Protein AF-A8NVH5-F1 (afdb_monomer_lite)

Sequence (108 aa):
MSSSDLVIFAEKCHELIKMSSSGIVIFAEEWRELIETTSSDIVISAEKWHELIETTSSDIVIFAEKCHELIKMSSSDIVIFAEKWHEFIETTSSDIVIFAEKINQNVS

Structure (mmCIF, N/CA/C/O backbone):
data_AF-A8NVH5-F1
#
_entry.id   AF-A8NVH5-F1
#
loop_
_atom_site.group_PDB
_atom_site.id
_atom_site.type_symbol
_atom_site.label_atom_id
_atom_site.label_alt_id
_atom_site.label_comp_id
_atom_site.label_asym_id
_atom_site.label_entity_id
_atom_site.label_seq_id
_atom_site.pdbx_PDB_ins_code
_atom_site.Cartn_x
_atom_site.Cartn_y
_atom_site.Cartn_z
_atom_site.occupancy
_atom_site.B_iso_or_equiv
_atom_site.auth_seq_id
_atom_site.auth_comp_id
_atom_site.auth_asym_id
_atom_site.auth_atom_id
_atom_site.pdbx_PDB_model_num
ATOM 1 N N . MET A 1 1 ? 13.982 -2.638 -21.828 1.00 41.84 1 MET A N 1
ATOM 2 C CA . MET A 1 1 ? 13.969 -3.925 -21.099 1.00 41.84 1 MET A CA 1
ATOM 3 C C . MET A 1 1 ? 12.520 -4.367 -21.042 1.00 41.84 1 MET A C 1
ATOM 5 O O . MET A 1 1 ? 11.671 -3.492 -20.966 1.00 41.84 1 MET A O 1
ATOM 9 N N . SER A 1 2 ? 12.227 -5.657 -21.213 1.00 49.97 2 SER A N 1
ATOM 10 C CA . SER A 1 2 ? 10.846 -6.161 -21.192 1.00 49.97 2 SER A CA 1
ATOM 11 C C . SER A 1 2 ? 10.332 -6.114 -19.756 1.00 49.97 2 SER A C 1
ATOM 13 O O . SER A 1 2 ? 10.471 -7.088 -19.021 1.00 49.97 2 SER A O 1
ATOM 15 N N . SER A 1 3 ? 9.841 -4.958 -19.326 1.00 56.34 3 SER A N 1
ATOM 16 C CA . SER A 1 3 ? 9.191 -4.805 -18.032 1.00 56.34 3 SER A CA 1
ATOM 17 C C . SER A 1 3 ? 7.882 -5.586 -18.105 1.00 56.34 3 SER A C 1
ATOM 19 O O . SER A 1 3 ? 7.052 -5.317 -18.968 1.00 56.34 3 SER A O 1
ATOM 21 N N . SER A 1 4 ? 7.787 -6.661 -17.328 1.00 80.19 4 SER A N 1
ATOM 22 C CA . SER A 1 4 ? 6.581 -7.488 -17.271 1.00 80.19 4 SER A CA 1
ATOM 23 C C . SER A 1 4 ? 5.740 -6.983 -16.121 1.00 80.19 4 SER A C 1
ATOM 25 O O . SER A 1 4 ? 6.296 -6.782 -15.045 1.00 80.19 4 SER A O 1
ATOM 27 N N . ASP A 1 5 ? 4.442 -6.816 -16.340 1.00 87.38 5 ASP A N 1
ATOM 28 C CA . ASP A 1 5 ? 3.525 -6.441 -15.271 1.00 87.38 5 ASP A CA 1
ATOM 29 C C . ASP A 1 5 ? 3.420 -7.562 -14.233 1.00 87.38 5 ASP A C 1
ATOM 31 O O . ASP A 1 5 ? 3.505 -8.753 -14.553 1.00 87.38 5 ASP A O 1
ATOM 35 N N . LEU A 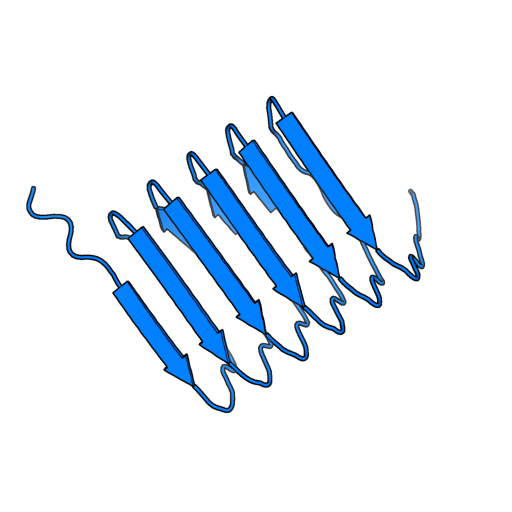1 6 ? 3.226 -7.171 -12.977 1.00 87.75 6 LEU A N 1
ATOM 36 C CA . LEU A 1 6 ? 3.121 -8.079 -11.847 1.00 87.75 6 LEU A CA 1
ATOM 37 C C . LEU A 1 6 ? 1.729 -7.961 -11.238 1.00 87.75 6 LEU A C 1
ATOM 39 O O . LEU A 1 6 ? 1.339 -6.899 -10.757 1.00 87.75 6 LEU A O 1
ATOM 43 N N . VAL A 1 7 ? 0.995 -9.072 -11.255 1.00 89.69 7 VAL A N 1
ATOM 44 C CA . VAL A 1 7 ? -0.345 -9.169 -10.676 1.00 89.69 7 VAL A CA 1
ATOM 45 C C . VAL A 1 7 ? -0.329 -10.193 -9.549 1.00 89.69 7 VAL A C 1
ATOM 47 O O . VAL A 1 7 ? 0.063 -11.343 -9.761 1.00 89.69 7 VAL A O 1
ATOM 50 N N . ILE A 1 8 ? -0.757 -9.782 -8.357 1.00 85.75 8 ILE A N 1
ATOM 51 C CA . ILE A 1 8 ? -0.810 -10.627 -7.161 1.00 85.75 8 ILE A CA 1
ATOM 52 C C . ILE A 1 8 ? -2.251 -10.706 -6.659 1.00 85.75 8 ILE A C 1
ATOM 54 O O . ILE A 1 8 ? -2.890 -9.683 -6.427 1.00 85.75 8 ILE A O 1
ATOM 58 N N . PHE A 1 9 ? -2.721 -11.934 -6.439 1.00 89.44 9 PHE A N 1
ATOM 59 C CA . PHE A 1 9 ? -3.956 -12.229 -5.718 1.00 89.44 9 PHE A CA 1
ATOM 60 C C . PHE A 1 9 ? -3.612 -13.070 -4.494 1.00 89.44 9 PHE A C 1
ATOM 62 O O . PHE A 1 9 ? -3.008 -14.137 -4.629 1.00 89.44 9 PHE A O 1
ATOM 69 N N . ALA A 1 10 ? -3.993 -12.607 -3.311 1.00 84.12 10 ALA A N 1
ATOM 70 C CA . ALA A 1 10 ? -3.771 -13.338 -2.071 1.00 84.12 10 ALA A CA 1
ATOM 71 C C . ALA A 1 10 ? -4.944 -13.126 -1.118 1.00 84.12 10 ALA A C 1
ATOM 73 O O . ALA A 1 10 ? -5.414 -12.013 -0.974 1.00 84.12 10 ALA A O 1
ATOM 74 N N . GLU A 1 11 ? -5.390 -14.155 -0.404 1.00 87.44 11 GLU A N 1
ATOM 75 C CA . GLU A 1 11 ? -6.329 -13.942 0.710 1.00 87.44 11 GLU A CA 1
ATOM 76 C C . GLU A 1 11 ? -5.646 -13.100 1.800 1.00 87.44 11 GLU A C 1
ATOM 78 O O . GLU A 1 11 ? -6.163 -12.084 2.261 1.00 87.44 11 GLU A O 1
ATOM 83 N N . LYS A 1 12 ? -4.409 -13.480 2.147 1.00 83.38 12 LYS A N 1
ATOM 84 C CA . LYS A 1 12 ? -3.583 -12.785 3.134 1.00 83.38 12 LYS A CA 1
ATOM 85 C C . LYS A 1 12 ? -2.165 -12.615 2.632 1.00 83.38 12 LYS A C 1
ATOM 87 O O . LYS A 1 12 ? -1.518 -13.594 2.261 1.00 83.38 12 LYS A O 1
ATOM 92 N N . CYS A 1 13 ? -1.664 -11.393 2.717 1.00 78.25 13 CYS A N 1
ATOM 93 C CA . CYS A 1 13 ? -0.256 -11.094 2.536 1.00 78.25 13 CYS A CA 1
ATOM 94 C C . CYS A 1 13 ? 0.323 -10.614 3.864 1.00 78.25 13 CYS A C 1
ATOM 96 O O . CYS A 1 13 ? -0.127 -9.618 4.436 1.00 78.25 13 CYS A O 1
ATOM 98 N N . HIS A 1 14 ? 1.294 -11.361 4.383 1.00 73.69 14 HIS A N 1
ATOM 99 C CA . HIS A 1 14 ? 1.966 -10.980 5.619 1.00 73.69 14 HIS A CA 1
ATOM 100 C C . HIS A 1 14 ? 3.059 -9.952 5.358 1.00 73.69 14 HIS A C 1
ATOM 102 O O . HIS A 1 14 ? 3.059 -8.909 5.996 1.00 73.69 14 HIS A O 1
ATOM 108 N N . GLU A 1 15 ? 3.949 -10.241 4.418 1.00 73.50 15 GLU A N 1
ATOM 109 C CA . GLU A 1 15 ? 5.115 -9.411 4.160 1.00 73.50 15 GLU A CA 1
ATOM 110 C C . GLU A 1 15 ? 5.483 -9.521 2.689 1.00 73.50 15 GLU A C 1
ATOM 112 O O . GLU A 1 15 ? 5.540 -10.622 2.124 1.00 73.50 15 GLU A O 1
ATOM 117 N N . LEU A 1 16 ? 5.749 -8.374 2.074 1.00 67.44 16 LEU A N 1
ATOM 118 C CA . LEU A 1 16 ? 6.271 -8.326 0.725 1.00 67.44 16 LEU A CA 1
ATOM 119 C C . LEU A 1 16 ? 7.395 -7.287 0.654 1.00 67.44 16 LEU A C 1
ATOM 121 O O . LEU A 1 16 ? 7.189 -6.087 0.815 1.00 67.44 16 LEU A O 1
ATOM 125 N N . ILE A 1 17 ? 8.620 -7.792 0.493 1.00 58.81 17 ILE A N 1
ATOM 126 C CA . ILE A 1 17 ? 9.834 -7.056 0.875 1.00 58.81 17 ILE A CA 1
ATOM 127 C C . ILE A 1 17 ? 10.355 -6.157 -0.253 1.00 58.81 17 ILE A C 1
ATOM 129 O O . ILE A 1 17 ? 10.969 -5.129 0.015 1.00 58.81 17 ILE A O 1
ATOM 133 N N . LYS A 1 18 ? 10.139 -6.523 -1.524 1.00 76.88 18 LYS A N 1
ATOM 134 C CA . LYS A 1 18 ? 10.628 -5.727 -2.658 1.00 76.88 18 LYS A CA 1
ATOM 135 C C . LYS A 1 18 ? 9.951 -6.109 -3.969 1.00 76.88 18 LYS A C 1
ATOM 137 O O . LYS A 1 18 ? 9.999 -7.275 -4.362 1.00 76.88 18 LYS A O 1
ATOM 142 N N . MET A 1 19 ? 9.402 -5.135 -4.689 1.00 80.25 19 MET A N 1
ATOM 143 C CA . MET A 1 19 ? 8.877 -5.335 -6.044 1.00 80.25 19 MET A CA 1
ATOM 144 C C . MET A 1 19 ? 9.420 -4.288 -7.011 1.00 80.25 19 MET A C 1
ATOM 146 O O . MET A 1 19 ? 9.472 -3.099 -6.702 1.00 80.25 19 MET A O 1
ATOM 150 N N . SER A 1 20 ? 9.785 -4.739 -8.212 1.00 85.25 20 SER A N 1
ATOM 151 C CA . SER A 1 20 ? 10.114 -3.857 -9.327 1.00 85.25 20 SER A CA 1
ATOM 152 C C . SER A 1 20 ? 9.531 -4.402 -10.625 1.00 85.25 20 SER A C 1
ATOM 154 O O . SER A 1 20 ? 9.778 -5.553 -10.987 1.00 85.25 20 SER A O 1
ATOM 156 N N . SER A 1 21 ? 8.724 -3.579 -11.288 1.00 85.38 21 SER A N 1
ATOM 157 C CA . SER A 1 21 ? 7.942 -3.921 -12.480 1.00 85.38 21 SER A CA 1
ATOM 158 C C . SER A 1 21 ? 7.645 -2.654 -13.299 1.00 85.38 21 SER A C 1
ATOM 160 O O . SER A 1 21 ? 7.950 -1.550 -12.855 1.00 85.38 21 SER A O 1
ATOM 162 N N . SER A 1 22 ? 7.078 -2.795 -14.502 1.00 86.88 22 SER A N 1
ATOM 163 C CA . SER A 1 22 ? 6.418 -1.680 -15.208 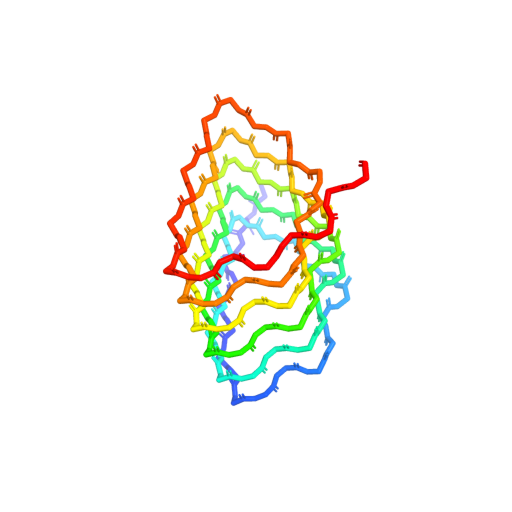1.00 86.88 22 SER A CA 1
ATOM 164 C C . SER A 1 22 ? 5.114 -1.277 -14.537 1.00 86.88 22 SER A C 1
ATOM 166 O O . SER A 1 22 ? 4.866 -0.091 -14.358 1.00 86.88 22 SER A O 1
ATOM 168 N N . GLY A 1 23 ? 4.300 -2.272 -14.195 1.00 89.75 23 GLY A N 1
ATOM 169 C CA . GLY A 1 23 ? 2.999 -2.112 -13.566 1.00 89.75 23 GLY A CA 1
ATOM 170 C C . GLY A 1 23 ? 2.829 -3.121 -12.440 1.00 89.75 23 GLY A C 1
ATOM 171 O O . GLY A 1 23 ? 3.245 -4.281 -12.557 1.00 89.75 23 GLY A O 1
ATOM 172 N N . ILE A 1 24 ? 2.241 -2.687 -11.331 1.00 89.19 24 ILE A N 1
ATOM 173 C CA . ILE A 1 24 ? 1.979 -3.539 -10.171 1.00 89.19 24 ILE A CA 1
ATOM 174 C C . ILE A 1 24 ? 0.507 -3.440 -9.815 1.00 89.19 24 ILE A C 1
ATOM 176 O O . ILE A 1 24 ? -0.007 -2.354 -9.564 1.00 89.19 24 ILE A O 1
ATOM 180 N N . VAL A 1 25 ? -0.155 -4.594 -9.770 1.00 90.00 25 VAL A N 1
ATOM 181 C CA . VAL A 1 25 ? -1.544 -4.705 -9.335 1.00 90.00 25 VAL A CA 1
ATOM 182 C C . VAL A 1 25 ? -1.639 -5.748 -8.232 1.00 90.00 25 VAL A C 1
ATOM 184 O O . VAL A 1 25 ? -1.252 -6.904 -8.413 1.00 90.00 25 VAL A O 1
ATOM 187 N N . ILE A 1 26 ? -2.160 -5.342 -7.081 1.00 86.69 26 ILE A N 1
ATOM 188 C CA . ILE A 1 26 ? -2.251 -6.184 -5.892 1.00 86.69 26 ILE A CA 1
ATOM 189 C C . ILE A 1 26 ? -3.691 -6.192 -5.394 1.00 86.69 26 ILE A C 1
ATOM 191 O O . ILE A 1 26 ? -4.255 -5.142 -5.092 1.00 86.69 26 ILE A O 1
ATOM 195 N N . PHE A 1 27 ? -4.252 -7.392 -5.257 1.00 89.44 27 PHE A N 1
ATOM 196 C CA . PHE A 1 27 ? -5.555 -7.624 -4.644 1.00 89.44 27 PHE A CA 1
ATOM 197 C C . PHE A 1 27 ? -5.433 -8.593 -3.478 1.00 89.44 27 PHE A C 1
ATOM 199 O O . PHE A 1 27 ? -4.872 -9.687 -3.625 1.00 89.44 27 PHE A O 1
ATOM 206 N N . ALA A 1 28 ? -6.002 -8.217 -2.338 1.00 86.44 28 ALA A N 1
ATOM 207 C CA . ALA A 1 28 ? -6.097 -9.111 -1.197 1.00 86.44 28 ALA A CA 1
ATOM 208 C C . ALA A 1 28 ? -7.192 -8.743 -0.203 1.00 86.44 28 ALA A C 1
ATOM 210 O O . ALA A 1 28 ? -7.732 -7.650 -0.249 1.00 86.44 28 ALA A O 1
ATOM 211 N N . GLU A 1 29 ? -7.510 -9.639 0.726 1.00 87.75 29 GLU A N 1
ATOM 212 C CA . GLU A 1 29 ? -8.427 -9.303 1.822 1.00 87.75 29 GLU A CA 1
ATOM 213 C C . GLU A 1 29 ? -7.656 -8.613 2.955 1.00 87.75 29 GLU A C 1
ATOM 215 O O . GLU A 1 29 ? -8.013 -7.521 3.398 1.00 87.75 29 GLU A O 1
ATOM 220 N N . GLU A 1 30 ? -6.539 -9.205 3.391 1.00 84.81 30 GLU A N 1
ATOM 221 C CA . GLU A 1 30 ? -5.714 -8.658 4.473 1.00 84.81 30 GLU A CA 1
ATOM 222 C C . GLU A 1 30 ? -4.252 -8.476 4.050 1.00 84.81 30 GLU A C 1
ATOM 224 O O . GLU A 1 30 ? -3.582 -9.426 3.635 1.00 84.81 30 GLU A O 1
ATOM 229 N N . TRP A 1 31 ? -3.738 -7.258 4.231 1.00 80.75 31 TRP A N 1
ATOM 230 C CA . TRP A 1 31 ? -2.323 -6.918 4.091 1.00 80.75 31 TRP A CA 1
ATOM 231 C C . TRP A 1 31 ? -1.746 -6.390 5.389 1.00 80.75 31 TRP A C 1
ATOM 233 O O . TRP A 1 31 ? -2.305 -5.488 6.024 1.00 80.75 31 TRP A O 1
ATOM 243 N N . ARG A 1 32 ? -0.596 -6.946 5.767 1.00 78.44 32 ARG A N 1
ATOM 244 C CA . ARG A 1 32 ? 0.155 -6.465 6.921 1.00 78.44 32 ARG A CA 1
ATOM 245 C C . ARG A 1 32 ? 1.258 -5.501 6.531 1.00 78.44 32 ARG A C 1
ATOM 247 O O . ARG A 1 32 ? 1.173 -4.369 6.978 1.00 78.44 32 ARG A O 1
ATOM 254 N N . GLU A 1 33 ? 2.197 -5.910 5.685 1.00 75.75 33 GLU A N 1
ATOM 255 C CA . GLU A 1 33 ? 3.400 -5.112 5.431 1.00 75.75 33 GLU A CA 1
ATOM 256 C C . GLU A 1 33 ? 3.828 -5.145 3.953 1.00 75.75 33 GLU A C 1
ATOM 258 O O . GLU A 1 33 ? 3.987 -6.218 3.358 1.00 75.75 33 GLU A O 1
ATOM 263 N N . LEU A 1 34 ? 4.030 -3.960 3.365 1.00 67.31 34 LEU A N 1
ATOM 264 C CA . LEU A 1 34 ? 4.694 -3.768 2.071 1.00 67.31 34 LEU A CA 1
ATOM 265 C C . LEU A 1 34 ? 5.898 -2.840 2.264 1.00 67.31 34 LEU A C 1
ATOM 267 O O . LEU A 1 34 ? 5.723 -1.684 2.647 1.00 67.31 34 LEU A O 1
ATOM 271 N N . ILE A 1 35 ? 7.105 -3.340 1.994 1.00 61.53 35 ILE A N 1
ATOM 272 C CA . ILE A 1 35 ? 8.338 -2.657 2.414 1.00 61.53 35 ILE A CA 1
ATOM 273 C C . ILE A 1 35 ? 8.866 -1.694 1.342 1.00 61.53 35 ILE A C 1
ATOM 275 O O . ILE A 1 35 ? 9.157 -0.543 1.647 1.00 61.53 35 ILE A O 1
ATOM 279 N N . GLU A 1 36 ? 8.974 -2.128 0.082 1.00 79.88 36 GLU A N 1
ATOM 280 C CA . GLU A 1 36 ? 9.547 -1.291 -0.983 1.00 79.88 36 GLU A CA 1
ATOM 281 C C . GLU A 1 36 ? 8.984 -1.661 -2.361 1.00 79.88 36 GLU A C 1
ATOM 283 O O . GLU A 1 36 ? 9.143 -2.789 -2.843 1.00 79.88 36 GLU A O 1
ATOM 288 N N . THR A 1 37 ? 8.342 -0.699 -3.025 1.00 83.69 37 THR A N 1
ATOM 289 C CA . THR A 1 37 ? 7.756 -0.906 -4.357 1.00 83.69 37 THR A CA 1
ATOM 290 C C . THR A 1 37 ? 8.152 0.195 -5.330 1.00 83.69 37 THR A C 1
ATOM 292 O O . THR A 1 37 ? 7.934 1.374 -5.056 1.00 83.69 37 THR A O 1
ATOM 295 N N . THR A 1 38 ? 8.669 -0.203 -6.497 1.00 86.75 38 THR A N 1
ATOM 296 C CA . THR A 1 38 ? 9.027 0.717 -7.587 1.00 86.75 38 THR A CA 1
ATOM 297 C C . THR A 1 38 ? 8.396 0.272 -8.900 1.00 86.75 38 THR A C 1
ATOM 299 O O . THR A 1 38 ? 8.686 -0.818 -9.400 1.00 86.75 38 THR A O 1
ATOM 302 N N . SER A 1 39 ? 7.554 1.124 -9.481 1.00 87.56 39 SER A N 1
ATOM 303 C CA . SER A 1 39 ? 6.825 0.837 -10.724 1.00 87.56 39 SER A CA 1
ATOM 304 C C . SER A 1 39 ? 6.470 2.125 -11.460 1.00 87.56 39 SER A C 1
ATOM 306 O O . SER A 1 39 ? 6.490 3.186 -10.846 1.00 87.56 39 SER A O 1
ATOM 308 N N . SER A 1 40 ? 6.118 2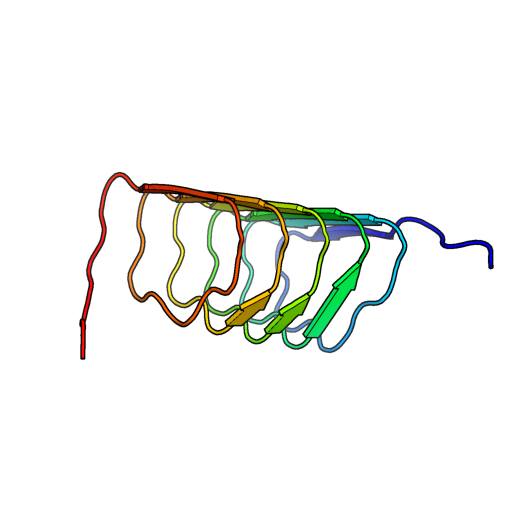.068 -12.745 1.00 88.31 40 SER A N 1
ATOM 309 C CA . SER A 1 40 ? 5.506 3.235 -13.401 1.00 88.31 40 SER A CA 1
ATOM 310 C C . SER A 1 40 ? 4.105 3.475 -12.853 1.00 88.31 40 SER A C 1
ATOM 312 O O . SER A 1 40 ? 3.818 4.600 -12.461 1.00 88.31 40 SER A O 1
ATOM 314 N N . ASP A 1 41 ? 3.328 2.398 -12.709 1.00 90.12 41 ASP A N 1
ATOM 315 C CA . ASP A 1 41 ? 1.964 2.440 -12.178 1.00 90.12 41 ASP A CA 1
ATOM 316 C C . ASP A 1 41 ? 1.776 1.419 -11.050 1.00 90.12 41 ASP A C 1
ATOM 318 O O . ASP A 1 41 ? 2.260 0.278 -11.139 1.00 90.12 41 ASP A O 1
ATOM 322 N N . ILE A 1 42 ? 1.057 1.810 -9.996 1.00 89.50 42 ILE A N 1
ATOM 323 C CA . ILE A 1 42 ? 0.746 0.955 -8.843 1.00 89.50 42 ILE A CA 1
ATOM 324 C C . ILE A 1 42 ? -0.737 1.047 -8.496 1.00 89.50 42 ILE A C 1
ATOM 326 O O . ILE A 1 42 ? -1.260 2.125 -8.216 1.00 89.50 42 ILE A O 1
ATOM 330 N N . VAL A 1 43 ? -1.398 -0.110 -8.440 1.00 90.31 43 VAL A N 1
ATOM 331 C CA . VAL A 1 43 ? -2.781 -0.251 -7.975 1.00 90.31 43 VAL A CA 1
ATOM 332 C C . VAL A 1 43 ? -2.843 -1.281 -6.854 1.00 90.31 43 VAL A C 1
ATOM 334 O O . VAL A 1 43 ? -2.485 -2.444 -7.046 1.00 90.31 43 VAL A O 1
ATOM 337 N N . ILE A 1 44 ? -3.324 -0.866 -5.684 1.00 86.81 44 ILE A N 1
ATOM 338 C CA . ILE A 1 44 ? -3.451 -1.728 -4.504 1.00 86.81 44 ILE A CA 1
ATOM 339 C C . ILE A 1 44 ? -4.895 -1.694 -4.011 1.00 86.81 44 ILE A C 1
ATOM 341 O O . ILE A 1 44 ? -5.475 -0.626 -3.816 1.00 86.81 44 ILE A O 1
ATOM 345 N N . SER A 1 45 ? -5.471 -2.871 -3.787 1.00 88.88 45 SER A N 1
ATOM 346 C CA . SER A 1 45 ? -6.786 -3.028 -3.175 1.00 88.88 45 SER A CA 1
ATOM 347 C C . SER A 1 45 ? -6.732 -4.069 -2.061 1.00 88.88 45 SER A C 1
ATOM 349 O O . SER A 1 45 ? -6.344 -5.218 -2.295 1.00 88.88 45 SER A O 1
ATOM 351 N N . ALA A 1 46 ? -7.114 -3.654 -0.852 1.00 86.00 46 ALA A N 1
ATOM 352 C CA . ALA A 1 46 ? -7.188 -4.525 0.314 1.00 86.00 46 ALA A CA 1
ATOM 353 C C . ALA A 1 46 ? -8.377 -4.181 1.214 1.00 86.00 46 ALA A C 1
ATOM 355 O O . ALA A 1 46 ? -8.597 -3.009 1.475 1.00 86.00 46 ALA A O 1
ATOM 356 N N . GLU A 1 47 ? -9.115 -5.143 1.775 1.00 87.62 47 GLU A N 1
ATOM 357 C CA . GLU A 1 47 ? -10.134 -4.784 2.785 1.00 87.62 47 GLU A CA 1
ATOM 358 C C . GLU A 1 47 ? -9.464 -4.150 4.012 1.00 87.62 47 GLU A C 1
ATOM 360 O O . GLU A 1 47 ? -9.879 -3.101 4.511 1.00 87.62 47 GLU A O 1
ATOM 365 N N . LYS A 1 48 ? -8.371 -4.760 4.484 1.00 84.81 48 LYS A N 1
ATOM 366 C CA . LYS A 1 48 ? -7.588 -4.252 5.613 1.00 84.81 48 LYS A CA 1
ATOM 367 C C . LYS A 1 48 ? -6.124 -4.137 5.260 1.00 84.81 48 LYS A C 1
ATOM 369 O O . LYS A 1 48 ? -5.495 -5.120 4.873 1.00 84.81 48 LYS A O 1
ATOM 374 N N . TRP A 1 49 ? -5.568 -2.975 5.559 1.00 80.31 49 TRP A N 1
ATOM 375 C CA . TRP A 1 49 ? -4.156 -2.689 5.430 1.00 80.31 49 TRP A CA 1
ATOM 376 C C . TRP A 1 49 ? -3.583 -2.164 6.744 1.00 80.31 49 TRP A C 1
ATOM 378 O O . TRP A 1 49 ? -4.172 -1.277 7.368 1.00 80.31 49 TRP A O 1
ATOM 388 N N . HIS A 1 50 ? -2.470 -2.749 7.194 1.00 77.12 50 HIS A N 1
ATOM 389 C CA . HIS A 1 50 ? -1.770 -2.278 8.388 1.00 77.12 50 HIS A CA 1
ATOM 390 C C . HIS A 1 50 ? -0.662 -1.288 8.056 1.00 77.12 50 HIS A C 1
ATOM 392 O O . HIS A 1 50 ? -0.741 -0.180 8.568 1.00 77.12 50 HIS A O 1
ATOM 398 N N . GLU A 1 51 ? 0.297 -1.654 7.206 1.00 75.44 51 GLU A N 1
ATOM 399 C CA . GLU A 1 51 ? 1.504 -0.854 6.992 1.00 75.44 51 GLU A CA 1
ATOM 400 C C . GLU A 1 51 ? 1.962 -0.852 5.521 1.00 75.44 51 GLU A C 1
ATOM 402 O O . GLU A 1 51 ? 2.059 -1.901 4.865 1.00 75.44 51 GLU A O 1
ATOM 407 N N . LEU A 1 52 ? 2.274 0.346 5.015 1.00 66.50 52 LEU A N 1
ATOM 408 C CA . LEU A 1 52 ? 3.035 0.579 3.784 1.00 66.50 52 LEU A CA 1
ATOM 409 C C . LEU A 1 52 ? 4.268 1.419 4.105 1.00 66.50 52 LEU A C 1
ATOM 411 O O . LEU A 1 52 ? 4.108 2.553 4.545 1.00 66.50 52 LEU A O 1
ATOM 415 N N . ILE A 1 53 ? 5.467 0.914 3.815 1.00 61.09 53 ILE A N 1
ATOM 416 C CA . ILE A 1 53 ? 6.724 1.555 4.219 1.00 61.09 53 ILE A CA 1
ATOM 417 C C . ILE A 1 53 ? 7.242 2.529 3.153 1.00 61.09 53 ILE A C 1
ATOM 419 O O . ILE A 1 53 ? 7.476 3.696 3.464 1.00 61.09 53 ILE A O 1
ATOM 423 N N . GLU A 1 54 ? 7.394 2.094 1.897 1.00 79.50 54 GLU A N 1
ATOM 424 C CA . GLU A 1 54 ? 7.952 2.949 0.841 1.00 79.50 54 GLU A CA 1
ATOM 425 C C . GLU A 1 54 ? 7.446 2.582 -0.561 1.00 79.50 54 GLU A C 1
ATOM 427 O O . GLU A 1 54 ? 7.540 1.439 -1.016 1.00 79.50 54 GLU A O 1
ATOM 432 N N . THR A 1 55 ? 6.905 3.568 -1.278 1.00 83.81 55 THR A N 1
ATOM 433 C CA . THR A 1 55 ? 6.449 3.401 -2.664 1.00 83.81 55 THR A CA 1
ATOM 434 C C . THR A 1 55 ? 6.900 4.550 -3.550 1.00 83.81 55 THR A C 1
ATOM 436 O O . THR A 1 55 ? 6.674 5.716 -3.229 1.00 83.81 55 THR A O 1
ATOM 439 N N . THR A 1 56 ? 7.500 4.214 -4.693 1.00 87.81 56 THR A N 1
ATOM 440 C CA . THR A 1 56 ? 7.874 5.173 -5.737 1.00 87.81 56 THR A CA 1
ATOM 441 C C . THR A 1 56 ? 7.188 4.818 -7.049 1.00 87.81 56 THR A C 1
ATOM 443 O O . THR A 1 56 ? 7.392 3.725 -7.587 1.00 87.81 56 THR A O 1
ATOM 446 N N . SER A 1 57 ? 6.399 5.752 -7.582 1.00 87.62 57 SER A N 1
ATOM 447 C CA . SER A 1 57 ? 5.711 5.564 -8.856 1.00 87.62 57 SER A CA 1
ATOM 448 C C . SER A 1 57 ? 5.544 6.840 -9.669 1.00 87.62 57 SER A C 1
ATOM 450 O O . SER A 1 57 ? 5.939 7.915 -9.229 1.00 87.62 57 SER A O 1
ATOM 452 N N . SER A 1 58 ? 5.025 6.728 -10.891 1.00 88.62 58 SER A N 1
ATOM 453 C CA . SER A 1 58 ? 4.438 7.885 -11.571 1.00 88.62 58 SER A CA 1
ATOM 454 C C . SER A 1 58 ? 3.007 8.090 -11.091 1.00 88.62 58 SER A C 1
ATOM 456 O O . SER A 1 58 ? 2.690 9.219 -10.719 1.00 88.62 58 SER A O 1
ATOM 458 N N . ASP A 1 59 ? 2.240 6.997 -10.987 1.00 90.06 59 ASP A N 1
ATOM 459 C CA . ASP A 1 59 ? 0.846 6.999 -10.543 1.00 90.06 59 ASP A CA 1
ATOM 460 C C . ASP A 1 59 ? 0.593 5.937 -9.457 1.00 90.06 59 ASP A C 1
ATOM 462 O O . ASP A 1 59 ? 0.932 4.759 -9.612 1.00 90.06 59 ASP A O 1
ATOM 466 N N . ILE A 1 60 ? -0.043 6.344 -8.352 1.00 88.88 60 ILE A N 1
ATOM 467 C CA . ILE A 1 60 ? -0.414 5.453 -7.240 1.00 88.88 60 ILE A CA 1
ATOM 468 C C . ILE A 1 60 ? -1.919 5.530 -6.991 1.00 88.88 60 ILE A C 1
ATOM 470 O O . ILE A 1 60 ? -2.459 6.604 -6.723 1.00 88.88 60 ILE A O 1
ATOM 474 N N . VAL A 1 61 ? -2.584 4.372 -6.992 1.00 90.50 61 VAL A N 1
ATOM 475 C CA . VAL A 1 61 ? -3.999 4.240 -6.628 1.00 90.50 61 VAL A CA 1
ATOM 476 C C . VAL A 1 61 ? -4.181 3.184 -5.542 1.00 90.50 61 VAL A C 1
ATOM 478 O O . VAL A 1 61 ? -3.802 2.024 -5.709 1.00 90.50 61 VAL A O 1
ATOM 481 N N . ILE A 1 62 ? -4.802 3.577 -4.430 1.00 86.31 62 ILE A N 1
ATOM 482 C CA . ILE A 1 62 ? -5.017 2.720 -3.261 1.00 86.31 62 ILE A CA 1
ATOM 483 C C . ILE A 1 62 ? -6.500 2.702 -2.884 1.00 86.31 62 ILE A C 1
ATOM 485 O O . ILE A 1 62 ? -7.120 3.752 -2.699 1.00 86.31 62 ILE A O 1
ATOM 489 N N . PHE A 1 63 ? -7.041 1.499 -2.688 1.00 88.69 63 PHE A N 1
ATOM 490 C CA . PHE A 1 63 ? -8.376 1.266 -2.140 1.00 88.69 63 PHE A CA 1
ATOM 491 C C . PHE A 1 63 ? -8.301 0.389 -0.893 1.00 88.69 63 PHE A C 1
ATOM 493 O O . PHE A 1 63 ? -7.787 -0.731 -0.958 1.00 88.69 63 PHE A O 1
ATOM 500 N N . ALA A 1 64 ? -8.872 0.860 0.215 1.00 84.94 64 ALA A N 1
ATOM 501 C CA . ALA A 1 64 ? -9.060 0.036 1.399 1.00 84.94 64 ALA A CA 1
ATOM 502 C C . ALA A 1 64 ? -10.361 0.313 2.157 1.00 84.94 64 ALA A C 1
ATOM 504 O O . ALA A 1 64 ? -10.894 1.414 2.111 1.00 84.94 64 ALA A O 1
ATOM 505 N N . GLU A 1 65 ? -10.877 -0.653 2.918 1.00 87.19 65 GLU A N 1
ATOM 506 C CA . GLU A 1 65 ? -11.887 -0.313 3.935 1.00 87.19 65 GLU A CA 1
ATOM 507 C C . GLU A 1 65 ? -11.196 0.277 5.166 1.00 87.19 65 GLU A C 1
ATOM 509 O O . GLU A 1 65 ? -11.648 1.255 5.761 1.00 87.19 65 GLU A O 1
ATOM 514 N N . LYS A 1 66 ? -10.065 -0.309 5.570 1.00 84.75 66 LYS A N 1
ATOM 515 C CA . LYS A 1 66 ? -9.303 0.130 6.743 1.00 84.75 66 LYS A CA 1
ATOM 516 C C . LYS A 1 66 ? -7.828 0.235 6.416 1.00 84.75 66 LYS A C 1
ATOM 518 O O . LYS A 1 66 ? -7.212 -0.771 6.086 1.00 84.75 66 LYS A O 1
ATOM 523 N N . CYS A 1 67 ? -7.269 1.420 6.616 1.00 79.88 67 CYS A N 1
ATOM 524 C CA . CYS A 1 67 ? -5.838 1.674 6.563 1.00 79.88 67 CYS A CA 1
ATOM 525 C C . CYS A 1 67 ? -5.347 2.128 7.940 1.00 79.88 67 CYS A C 1
ATOM 527 O O . CYS A 1 67 ? -5.888 3.078 8.515 1.00 79.88 67 CYS A O 1
ATOM 529 N N . HIS A 1 68 ? -4.355 1.432 8.492 1.00 76.81 68 HIS A N 1
ATOM 530 C CA . HIS A 1 68 ? -3.767 1.809 9.775 1.00 76.81 68 HIS A CA 1
ATOM 531 C C . HIS A 1 68 ? -2.663 2.843 9.581 1.00 76.81 68 HIS A C 1
ATOM 533 O O . HIS A 1 68 ? -2.825 3.964 10.054 1.00 76.81 68 HIS A O 1
ATOM 539 N N . GLU A 1 69 ? -1.620 2.491 8.834 1.00 73.62 69 GLU A N 1
ATOM 540 C CA . GLU A 1 69 ? -0.404 3.282 8.687 1.00 73.62 69 GLU A CA 1
ATOM 541 C C . GLU A 1 69 ? 0.088 3.280 7.232 1.00 73.62 69 GLU A C 1
ATOM 543 O O . GLU A 1 69 ? 0.104 2.259 6.541 1.00 73.62 69 GLU A O 1
ATOM 548 N N . LEU A 1 70 ? 0.480 4.462 6.765 1.00 65.50 70 LEU A N 1
ATOM 549 C CA . LEU A 1 70 ? 1.038 4.722 5.440 1.00 65.50 70 LEU A CA 1
ATOM 550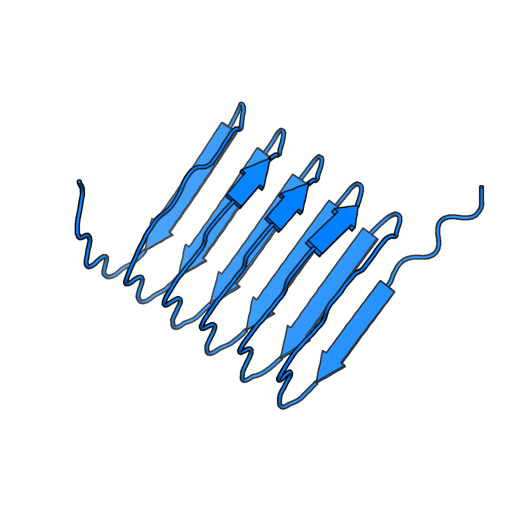 C C . LEU A 1 70 ? 2.244 5.628 5.652 1.00 65.50 70 LEU A C 1
ATOM 552 O O . LEU A 1 70 ? 2.033 6.739 6.124 1.00 65.50 70 LEU A O 1
ATOM 556 N N . ILE A 1 71 ? 3.455 5.149 5.342 1.00 60.25 71 ILE A N 1
ATOM 557 C CA . ILE A 1 71 ? 4.731 5.744 5.769 1.00 60.25 71 ILE A CA 1
ATOM 558 C C . ILE A 1 71 ? 5.323 6.677 4.707 1.00 60.25 71 ILE A C 1
ATOM 560 O O . ILE A 1 71 ? 5.544 7.847 4.999 1.00 60.25 71 ILE A O 1
ATOM 564 N N . LYS A 1 72 ? 5.594 6.222 3.475 1.00 77.50 72 LYS A N 1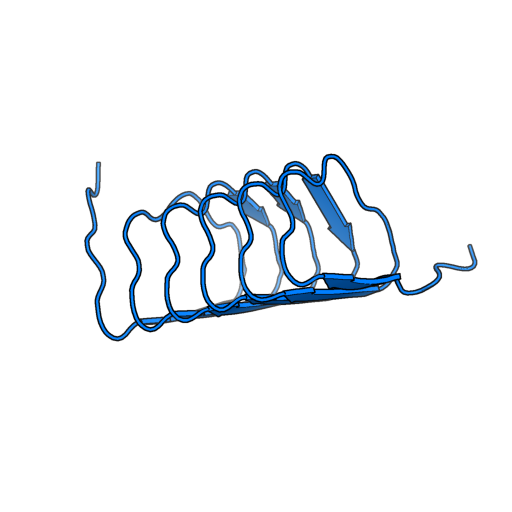
ATOM 565 C CA . LYS A 1 72 ? 6.177 7.093 2.432 1.00 77.50 72 LYS A CA 1
ATOM 566 C C . LYS A 1 72 ? 5.696 6.765 1.031 1.00 77.50 72 LYS A C 1
ATOM 568 O O . LYS A 1 72 ? 5.860 5.645 0.548 1.00 77.50 72 LYS A O 1
ATOM 573 N N . MET A 1 73 ? 5.187 7.783 0.338 1.00 81.25 73 MET A N 1
ATOM 574 C CA . MET A 1 73 ? 4.872 7.696 -1.089 1.00 81.25 73 MET A CA 1
ATOM 575 C C . MET A 1 73 ? 5.476 8.865 -1.860 1.00 81.25 73 MET A C 1
ATOM 577 O O . MET A 1 73 ? 5.318 10.029 -1.487 1.00 81.25 73 MET A O 1
ATOM 581 N N . SER A 1 74 ? 6.130 8.535 -2.968 1.00 87.00 74 SER A N 1
ATOM 582 C CA . SER A 1 74 ? 6.650 9.481 -3.946 1.00 87.00 74 SER A CA 1
ATOM 583 C C . SER A 1 74 ? 6.013 9.179 -5.294 1.00 87.00 74 SER A C 1
ATOM 585 O O . SER A 1 74 ? 6.197 8.088 -5.837 1.00 87.00 74 SER A O 1
ATOM 587 N N . SER A 1 75 ? 5.224 10.120 -5.805 1.00 86.81 75 SER A N 1
ATOM 588 C CA . SER A 1 75 ? 4.493 9.950 -7.061 1.00 86.81 75 SER A CA 1
ATOM 589 C C . SER A 1 75 ? 4.295 11.272 -7.783 1.00 86.81 75 SER A C 1
ATOM 591 O O . SER A 1 75 ? 4.417 12.326 -7.168 1.00 86.81 75 SER A O 1
ATOM 593 N N . SER A 1 76 ? 3.954 11.246 -9.071 1.00 88.38 76 SER A N 1
ATOM 594 C CA . SER A 1 76 ? 3.379 12.446 -9.695 1.00 88.38 76 SER A CA 1
ATOM 595 C C . SER A 1 76 ? 1.949 12.610 -9.197 1.00 88.38 76 SER A C 1
ATOM 597 O O . SER A 1 76 ? 1.664 13.635 -8.570 1.00 88.38 76 SER A O 1
ATOM 599 N N . ASP A 1 77 ? 1.155 11.538 -9.299 1.00 88.94 77 ASP A N 1
ATOM 600 C CA . ASP A 1 77 ? -0.252 11.510 -8.899 1.00 88.94 77 ASP A CA 1
ATOM 601 C C . ASP A 1 77 ? -0.511 10.435 -7.830 1.00 88.94 77 ASP A C 1
ATOM 603 O O . ASP A 1 77 ? -0.016 9.303 -7.914 1.00 88.94 77 ASP A O 1
ATOM 607 N N . ILE A 1 78 ? -1.282 10.788 -6.797 1.00 87.06 78 ILE A N 1
ATOM 608 C CA . ILE A 1 78 ? -1.688 9.881 -5.713 1.00 87.06 78 ILE A CA 1
ATOM 609 C C . ILE A 1 78 ? -3.198 9.969 -5.501 1.00 87.06 78 ILE A C 1
ATOM 611 O O . ILE A 1 78 ? -3.737 11.038 -5.207 1.00 87.06 78 ILE A O 1
ATOM 615 N N . VAL A 1 79 ? -3.875 8.821 -5.557 1.00 88.88 79 VAL A N 1
ATOM 616 C CA . VAL A 1 79 ? -5.304 8.700 -5.255 1.00 88.88 79 VAL A CA 1
ATOM 617 C C . VAL A 1 79 ? -5.538 7.623 -4.202 1.00 88.88 79 VAL A C 1
ATOM 619 O O . VAL A 1 79 ? -5.165 6.466 -4.389 1.00 88.88 79 VAL A O 1
ATOM 622 N N . ILE A 1 80 ? -6.190 7.991 -3.097 1.00 85.19 80 ILE A N 1
ATOM 623 C CA . ILE A 1 80 ? -6.436 7.076 -1.977 1.00 85.19 80 ILE A CA 1
ATOM 624 C C . ILE A 1 80 ? -7.896 7.137 -1.549 1.00 85.19 80 ILE A C 1
ATOM 626 O O . ILE A 1 80 ? -8.426 8.206 -1.241 1.00 85.19 80 ILE A O 1
ATOM 630 N N . PHE A 1 81 ? -8.520 5.965 -1.474 1.00 87.25 81 PHE A N 1
ATOM 631 C CA . PHE A 1 81 ? -9.856 5.767 -0.930 1.00 87.25 81 PHE A CA 1
ATOM 632 C C . PHE A 1 81 ? -9.781 4.817 0.263 1.00 87.25 81 PHE A C 1
ATOM 634 O O . PHE A 1 81 ? -9.388 3.661 0.108 1.00 87.25 81 PHE A O 1
ATOM 641 N N . ALA A 1 82 ? -10.173 5.296 1.444 1.00 83.75 82 ALA A N 1
ATOM 642 C CA . ALA A 1 82 ? -10.225 4.494 2.662 1.00 83.75 82 ALA A CA 1
ATOM 643 C C . ALA A 1 82 ? -11.502 4.777 3.462 1.00 83.75 82 ALA A C 1
ATOM 645 O O . ALA A 1 82 ? -11.745 5.929 3.787 1.00 83.75 82 ALA A O 1
ATOM 646 N N . GLU A 1 83 ? -12.310 3.795 3.876 1.00 86.19 83 GLU A N 1
ATOM 647 C CA . GLU A 1 83 ? -13.427 4.132 4.790 1.00 86.19 83 GLU A CA 1
ATOM 648 C C . GLU A 1 83 ? -12.892 4.640 6.139 1.00 86.19 83 GLU A C 1
ATOM 650 O O . GLU A 1 83 ? -13.370 5.631 6.696 1.00 86.19 83 GLU A O 1
ATOM 655 N N . LYS A 1 84 ? -11.857 3.982 6.671 1.00 82.81 84 LYS A N 1
ATOM 656 C CA . LYS A 1 84 ? -11.220 4.349 7.940 1.00 82.81 84 LYS A CA 1
ATOM 657 C C . LYS A 1 84 ? -9.716 4.445 7.788 1.00 82.81 84 LYS A C 1
ATOM 659 O O . LYS A 1 84 ? -9.074 3.497 7.347 1.00 82.81 84 LYS A O 1
ATOM 664 N N . TRP A 1 85 ? -9.171 5.552 8.270 1.00 78.44 85 TRP A N 1
ATOM 665 C CA . TRP A 1 85 ? -7.746 5.840 8.290 1.00 78.44 85 TRP A CA 1
ATOM 666 C C . TRP A 1 85 ? -7.299 6.189 9.718 1.00 78.44 85 TRP A C 1
ATOM 668 O O . TRP A 1 85 ? -7.976 6.973 10.390 1.00 78.44 85 TRP A O 1
ATOM 678 N N . HIS A 1 86 ? -6.199 5.593 10.199 1.00 74.19 86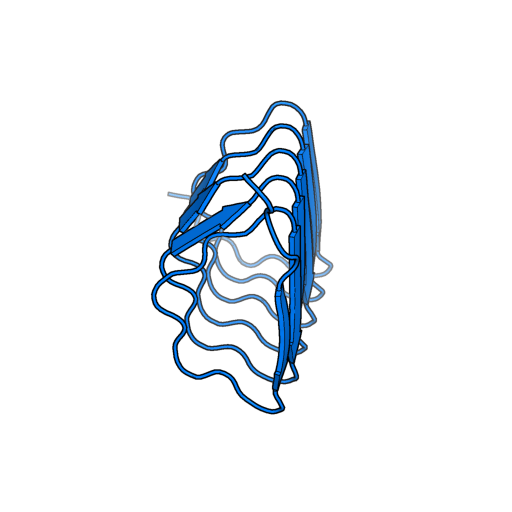 HIS A N 1
ATOM 679 C CA . HIS A 1 86 ? -5.633 5.867 11.530 1.00 74.19 86 HIS A CA 1
ATOM 680 C C . HIS A 1 86 ? -4.391 6.770 11.603 1.00 74.19 86 HIS A C 1
ATOM 682 O O . HIS A 1 86 ? -4.283 7.530 12.562 1.00 74.19 86 HIS A O 1
ATOM 688 N N . GLU A 1 87 ? -3.452 6.688 10.662 1.00 70.75 87 GLU A N 1
ATOM 689 C CA . GLU A 1 87 ? -2.228 7.493 10.705 1.00 70.75 87 GLU A CA 1
ATOM 690 C C . GLU A 1 87 ? -1.683 7.804 9.309 1.00 70.75 87 GLU A C 1
ATOM 692 O O . GLU A 1 87 ? -1.637 6.936 8.437 1.00 70.75 87 GLU A O 1
ATOM 697 N N . PHE A 1 88 ? -1.298 9.064 9.094 1.00 63.28 88 PHE A N 1
ATOM 698 C CA . PHE A 1 88 ? -0.791 9.572 7.820 1.00 63.28 88 PHE A CA 1
ATOM 699 C C . PHE A 1 88 ? 0.676 9.965 7.946 1.00 63.28 88 PHE A C 1
ATOM 701 O O . PHE A 1 88 ? 1.029 10.680 8.884 1.00 63.28 88 PHE A O 1
ATOM 708 N N . ILE A 1 89 ? 1.498 9.589 6.967 1.00 61.84 89 ILE A N 1
ATOM 709 C CA . ILE A 1 89 ? 2.898 9.996 6.887 1.00 61.84 89 ILE A CA 1
ATOM 710 C C . ILE A 1 89 ? 3.224 10.429 5.446 1.00 61.84 89 ILE A C 1
ATOM 712 O O . ILE A 1 89 ? 2.670 9.944 4.460 1.00 61.84 89 ILE A O 1
ATOM 716 N N . GLU A 1 90 ? 4.077 11.449 5.394 1.00 71.31 90 GLU A N 1
ATOM 717 C CA . GLU A 1 90 ? 4.894 11.959 4.292 1.00 71.31 90 GLU A CA 1
ATOM 718 C C . GLU A 1 90 ? 4.570 11.455 2.871 1.00 71.31 90 GLU A C 1
ATOM 720 O O . GLU A 1 90 ? 4.990 10.389 2.415 1.00 71.31 90 GLU A O 1
ATOM 725 N N . THR A 1 91 ? 3.887 12.314 2.116 1.00 74.38 91 THR A N 1
ATOM 726 C CA . THR A 1 91 ? 3.679 12.142 0.676 1.00 74.38 91 THR A CA 1
ATOM 727 C C . THR A 1 91 ? 4.366 13.272 -0.069 1.00 74.38 91 THR A C 1
ATOM 729 O O . THR A 1 91 ? 4.273 14.437 0.316 1.00 74.38 91 THR A O 1
ATOM 732 N N . THR A 1 92 ? 5.075 12.927 -1.139 1.00 81.94 92 THR A N 1
ATOM 733 C CA . THR A 1 92 ? 5.611 13.901 -2.090 1.00 81.94 92 THR A CA 1
ATOM 734 C C . THR A 1 92 ? 4.959 13.635 -3.430 1.00 81.94 92 THR A C 1
ATOM 736 O O . THR A 1 92 ? 5.217 12.610 -4.057 1.00 81.94 92 THR A O 1
ATOM 739 N N . SER A 1 93 ? 4.078 14.539 -3.845 1.00 83.69 93 SER A N 1
ATOM 740 C CA . SER A 1 93 ? 3.403 14.444 -5.132 1.00 83.69 93 SER A CA 1
ATOM 741 C C . SER A 1 93 ? 2.945 15.809 -5.621 1.00 83.69 93 SER A C 1
ATOM 743 O O . SER A 1 93 ? 2.822 16.753 -4.836 1.00 83.69 93 SER A O 1
ATOM 745 N N . SER A 1 94 ? 2.786 15.918 -6.941 1.00 83.44 94 SER A N 1
ATOM 746 C CA . SER A 1 94 ? 2.260 17.127 -7.575 1.00 83.44 94 SER A CA 1
ATOM 747 C C . SER A 1 94 ? 0.747 17.223 -7.387 1.00 83.44 94 SER A C 1
ATOM 749 O O . SER A 1 94 ? 0.265 18.315 -7.098 1.00 83.44 94 SER A O 1
ATOM 751 N N . ASP A 1 95 ? 0.037 16.091 -7.465 1.00 87.12 95 ASP A N 1
ATOM 752 C CA . ASP A 1 95 ? -1.414 16.003 -7.303 1.00 87.12 95 ASP A CA 1
ATOM 753 C C . ASP A 1 95 ? -1.830 14.860 -6.359 1.00 87.12 95 ASP A C 1
ATOM 755 O O . ASP A 1 95 ? -1.608 13.676 -6.617 1.00 87.12 95 ASP A O 1
ATOM 759 N N . ILE A 1 96 ? -2.492 15.221 -5.252 1.00 85.25 96 ILE A N 1
ATOM 760 C CA . ILE A 1 96 ? -2.937 14.278 -4.216 1.00 85.25 96 ILE A CA 1
ATOM 761 C C . ILE A 1 96 ? -4.442 14.404 -3.995 1.00 85.25 96 ILE A C 1
ATOM 763 O O . ILE A 1 96 ? -4.954 15.479 -3.671 1.00 85.25 96 ILE A O 1
ATOM 767 N N . VAL A 1 97 ? -5.146 13.275 -4.086 1.00 87.25 97 VAL A N 1
ATOM 768 C CA . VAL A 1 97 ? -6.572 13.159 -3.772 1.00 87.25 97 VAL A CA 1
ATOM 769 C C . VAL A 1 97 ? -6.783 12.065 -2.731 1.00 87.25 97 VAL A C 1
ATOM 771 O O . VAL A 1 97 ? -6.504 10.892 -2.973 1.00 87.25 97 VAL A O 1
ATOM 774 N N . ILE A 1 98 ? -7.315 12.443 -1.567 1.00 83.31 98 ILE A N 1
ATOM 775 C CA . ILE A 1 98 ? -7.600 11.518 -0.466 1.00 83.31 98 ILE A CA 1
ATOM 776 C C . ILE A 1 98 ? -9.075 11.614 -0.090 1.00 83.31 98 ILE A C 1
ATOM 778 O O . ILE A 1 98 ? -9.567 12.681 0.278 1.00 83.31 98 ILE A O 1
ATOM 782 N N . PHE A 1 99 ? -9.759 10.474 -0.125 1.00 84.56 99 PHE A N 1
ATOM 783 C CA . PHE A 1 99 ? -11.106 10.313 0.397 1.00 84.56 99 PHE A CA 1
ATOM 784 C C . PHE A 1 99 ? -11.084 9.346 1.570 1.00 84.56 99 PHE A C 1
ATOM 786 O O . PHE A 1 99 ? -10.772 8.166 1.400 1.00 84.56 99 PHE A O 1
ATOM 793 N N . ALA A 1 100 ? -11.464 9.843 2.748 1.00 81.31 100 ALA A N 1
ATOM 794 C CA . ALA A 1 100 ? -11.742 8.979 3.877 1.00 81.31 100 ALA A CA 1
ATOM 795 C C . ALA A 1 100 ? -12.983 9.391 4.662 1.00 81.31 100 ALA A C 1
ATOM 797 O O . ALA A 1 100 ? -13.176 10.570 4.955 1.00 81.31 100 ALA A O 1
ATOM 798 N N . GLU A 1 101 ? -13.826 8.410 4.999 1.00 83.44 101 GLU A N 1
ATOM 799 C CA . GLU A 1 101 ? -15.049 8.655 5.776 1.00 83.44 101 GLU A CA 1
ATOM 800 C C . GLU A 1 101 ? -14.700 8.989 7.231 1.00 83.44 101 GLU A C 1
ATOM 802 O O . GLU A 1 101 ? -15.303 9.871 7.846 1.00 83.44 101 GLU A O 1
ATOM 807 N N . LYS A 1 102 ? -13.683 8.317 7.779 1.00 79.31 102 LYS A N 1
ATOM 808 C CA . LYS A 1 102 ? -13.168 8.594 9.115 1.00 79.31 102 LYS A CA 1
ATOM 809 C C . LYS A 1 102 ? -11.652 8.629 9.132 1.00 79.31 102 LYS A C 1
ATOM 811 O O . LYS A 1 102 ? -10.997 7.635 8.839 1.00 79.31 102 LYS A O 1
ATOM 816 N N . ILE A 1 103 ? -11.122 9.753 9.594 1.00 71.69 103 ILE A N 1
ATOM 817 C CA . ILE A 1 103 ? -9.699 9.943 9.831 1.00 71.69 103 ILE A CA 1
ATOM 818 C C . ILE A 1 103 ? -9.502 10.153 11.330 1.00 71.69 103 ILE A C 1
ATOM 820 O O . ILE A 1 103 ? -10.007 11.120 11.900 1.00 71.69 103 ILE A O 1
ATOM 824 N N . ASN A 1 104 ? -8.775 9.244 11.971 1.00 68.06 104 ASN A N 1
ATOM 825 C CA . ASN A 1 104 ? -8.098 9.554 13.219 1.00 68.06 104 ASN A CA 1
ATOM 826 C C . ASN A 1 104 ? -6.707 10.052 12.814 1.00 68.06 104 ASN A C 1
ATOM 828 O O . ASN A 1 104 ? -6.064 9.426 11.989 1.00 68.06 104 ASN A O 1
ATOM 832 N N . GLN A 1 105 ? -6.278 11.208 13.305 1.00 58.22 105 GLN A N 1
ATOM 833 C CA . GLN A 1 105 ? -4.951 11.753 13.030 1.00 58.22 105 GLN A CA 1
ATOM 834 C C . GLN A 1 105 ? -4.314 12.097 14.372 1.00 58.22 105 GLN A C 1
ATOM 836 O O . GLN A 1 105 ? -4.872 12.898 15.124 1.00 58.22 105 GLN A O 1
ATOM 841 N N . ASN A 1 106 ? -3.142 11.535 14.655 1.00 47.03 106 ASN A N 1
ATOM 842 C CA . ASN A 1 106 ? -2.185 12.175 15.548 1.00 47.03 106 ASN A CA 1
ATOM 843 C C . ASN A 1 106 ? -1.273 13.024 14.659 1.00 47.03 106 ASN A C 1
ATOM 845 O O . ASN A 1 106 ? -0.278 12.537 14.142 1.00 47.03 106 ASN A O 1
ATOM 849 N N . VAL A 1 107 ? -1.658 14.278 14.412 1.00 38.09 107 VAL A N 1
ATOM 850 C CA . VAL A 1 107 ? -0.766 15.229 13.736 1.00 38.09 107 VAL A CA 1
ATOM 851 C C . VAL A 1 107 ? 0.275 15.684 14.759 1.00 38.09 107 VAL A C 1
ATOM 853 O O . VAL A 1 107 ? -0.087 16.336 15.741 1.00 38.09 107 VAL A O 1
ATOM 856 N N . SER A 1 108 ? 1.542 15.330 14.547 1.00 35.84 108 SER A N 1
ATOM 857 C CA . SER A 1 108 ? 2.701 15.982 15.175 1.00 35.84 108 SER A CA 1
ATOM 858 C C . SER A 1 108 ? 3.385 16.908 14.186 1.00 35.84 108 SER A C 1
ATOM 860 O O . SER A 1 108 ? 3.609 16.439 13.049 1.00 35.84 108 SER A O 1
#

pLDDT: mean 79.42, std 11.73, range [35.84, 90.5]

Radius of gyration: 13.03 Å; chains: 1; bounding box: 29×31×37 Å

Foldseek 3Di:
DPFDEEEDEDQEDEEDAEDDGQEYHYDYAYYEEYAEYEYQYYEYEYQEYEEYHEYEYQEYEYYYQEYEYYAEYEYQEYYYEYQEYEEDYYYHYVYYHYDYVYYHYPDD

Organism: Brugia malayi (NCBI:txid6279)

Secondary structure (DSSP, 8-state):
-----EEEEEEEEEEE--EE-SEEEEEEEEEEEE--EE-SEEEEEEEEEEEE--EE-SEEEEEEEEEEEE--EE-SEEEEEEEEEEEE--EE-SEEEEEEEEE-----